Protein AF-A0A3B9LQ73-F1 (afdb_monomer)

Sequence (54 aa):
NCPDGTVEAVAEGSATNVEEFKKALATGPQWASVQQVEELSLEHTGQYSSFRIE

Structure (mmCIF, N/CA/C/O backbone):
data_AF-A0A3B9LQ73-F1
#
_entry.id   AF-A0A3B9LQ73-F1
#
loop_
_atom_site.group_PDB
_atom_site.id
_atom_site.type_symbol
_atom_site.label_atom_id
_atom_site.label_alt_id
_atom_site.label_comp_id
_atom_site.label_asym_id
_atom_site.label_entity_id
_atom_site.label_seq_id
_atom_site.pdbx_PDB_ins_code
_atom_site.Cartn_x
_atom_site.Cartn_y
_atom_site.Cartn_z
_atom_site.occupancy
_atom_site.B_iso_or_equiv
_atom_site.auth_seq_id
_atom_site.auth_comp_id
_atom_site.auth_asym_id
_atom_site.auth_atom_id
_atom_site.pdbx_PDB_model_num
ATOM 1 N N . ASN A 1 1 ? 0.337 -8.807 -3.918 1.00 91.75 1 ASN A N 1
ATOM 2 C CA . ASN A 1 1 ? 0.631 -8.531 -5.355 1.00 91.75 1 ASN A CA 1
ATOM 3 C C . ASN A 1 1 ? -0.375 -9.252 -6.232 1.00 91.75 1 ASN A C 1
ATOM 5 O O . ASN A 1 1 ? -0.697 -10.389 -5.912 1.00 91.75 1 ASN A O 1
ATOM 9 N N . CYS A 1 2 ? -0.839 -8.650 -7.328 1.00 93.31 2 CYS A N 1
ATOM 10 C CA . CYS A 1 2 ? -1.863 -9.261 -8.177 1.00 93.31 2 CYS A CA 1
ATOM 11 C C . CYS A 1 2 ? -1.261 -9.951 -9.420 1.00 93.31 2 CYS A C 1
ATOM 13 O O . CYS A 1 2 ? -0.215 -9.530 -9.924 1.00 93.31 2 CYS A O 1
ATOM 15 N N . PRO A 1 3 ? -1.898 -11.019 -9.942 1.00 94.06 3 PRO A N 1
ATOM 16 C CA . PRO A 1 3 ? -1.409 -11.755 -11.115 1.00 94.06 3 PRO A CA 1
ATOM 17 C C . PRO A 1 3 ? -1.522 -10.968 -12.430 1.00 94.06 3 PRO A C 1
ATOM 19 O O . PRO A 1 3 ? -0.895 -11.338 -13.418 1.00 94.06 3 PRO A O 1
ATOM 22 N N . ASP A 1 4 ? -2.304 -9.889 -12.449 1.00 94.75 4 ASP A N 1
ATOM 23 C CA . ASP A 1 4 ? -2.466 -8.976 -13.585 1.00 94.75 4 ASP A CA 1
ATOM 24 C C . ASP A 1 4 ? -1.363 -7.901 -13.663 1.00 94.75 4 ASP A C 1
ATOM 26 O O . ASP A 1 4 ? -1.381 -7.055 -14.556 1.00 94.75 4 ASP A O 1
ATOM 30 N N . GLY A 1 5 ? -0.389 -7.941 -12.747 1.00 91.88 5 GLY A N 1
ATOM 31 C CA . GLY A 1 5 ? 0.703 -6.973 -12.667 1.00 91.88 5 GLY A CA 1
ATOM 32 C C . GLY A 1 5 ? 0.376 -5.721 -11.851 1.00 91.88 5 GLY A C 1
ATOM 33 O O . GLY A 1 5 ? 1.243 -4.856 -11.719 1.00 91.88 5 GLY A O 1
ATOM 34 N N . THR A 1 6 ? -0.827 -5.619 -11.278 1.00 95.62 6 THR A N 1
ATOM 35 C CA . THR A 1 6 ? -1.179 -4.556 -10.329 1.00 95.62 6 THR A CA 1
ATOM 36 C C . THR A 1 6 ? -0.726 -4.892 -8.902 1.00 95.62 6 THR A C 1
ATOM 38 O O . THR A 1 6 ? -0.348 -6.024 -8.573 1.00 95.62 6 THR A O 1
ATOM 41 N N . VAL A 1 7 ? -0.736 -3.884 -8.030 1.00 96.31 7 VAL A N 1
ATOM 42 C CA . VAL A 1 7 ? -0.483 -4.044 -6.595 1.00 96.31 7 VAL A CA 1
ATOM 43 C C . VAL A 1 7 ? -1.671 -3.474 -5.840 1.00 96.31 7 VAL A C 1
ATOM 45 O O . VAL A 1 7 ? -1.965 -2.288 -5.958 1.00 96.31 7 VAL A O 1
ATOM 48 N N . GLU A 1 8 ? -2.317 -4.316 -5.041 1.00 96.25 8 GLU A N 1
ATOM 49 C CA . GLU A 1 8 ? -3.327 -3.903 -4.074 1.00 96.25 8 GLU A CA 1
ATOM 50 C C . GLU A 1 8 ? -2.698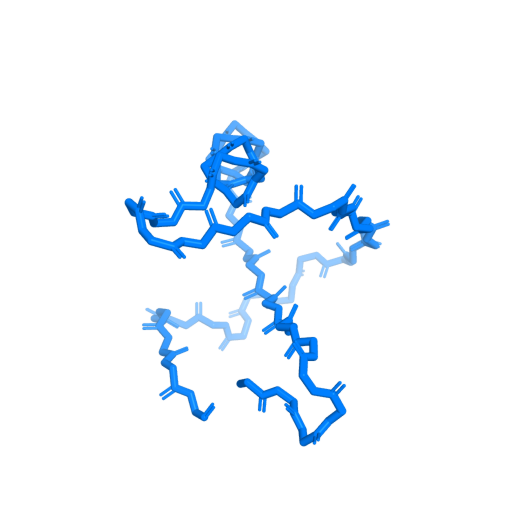 -3.820 -2.678 1.00 96.25 8 GLU A C 1
ATOM 52 O O . GLU A 1 8 ? -1.928 -4.699 -2.276 1.00 96.25 8 GLU A O 1
ATOM 57 N N . ALA A 1 9 ? -3.012 -2.748 -1.950 1.00 95.50 9 ALA A N 1
ATOM 58 C CA . ALA A 1 9 ? -2.597 -2.554 -0.569 1.00 95.50 9 ALA A CA 1
ATOM 59 C C . ALA A 1 9 ? -3.768 -2.007 0.250 1.00 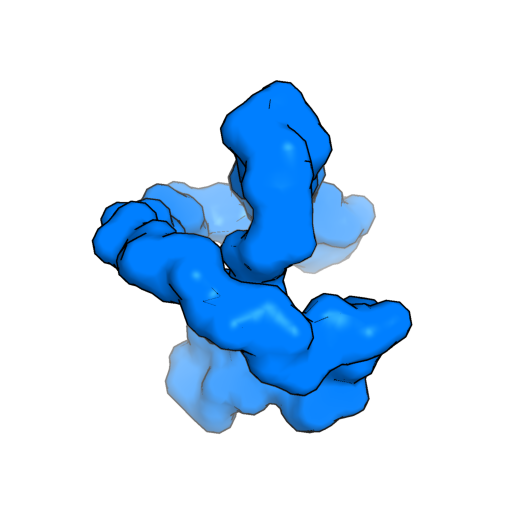95.50 9 ALA A C 1
ATOM 61 O O . ALA A 1 9 ? -4.368 -0.996 -0.112 1.00 95.50 9 ALA A O 1
ATOM 62 N N . VAL A 1 10 ? -4.046 -2.647 1.386 1.00 95.25 10 VAL A N 1
ATOM 63 C CA . VAL A 1 10 ? -5.007 -2.167 2.383 1.00 95.25 10 VAL A CA 1
ATOM 64 C C . VAL A 1 10 ? -4.220 -1.629 3.572 1.00 95.25 10 VAL A C 1
ATOM 66 O O . VAL A 1 10 ? -3.386 -2.332 4.143 1.00 95.25 10 VAL A O 1
ATOM 69 N N . ALA A 1 11 ? -4.461 -0.371 3.932 1.00 94.94 11 ALA A N 1
ATOM 70 C CA . ALA A 1 11 ? -3.798 0.288 5.048 1.00 94.94 11 ALA A CA 1
ATOM 71 C C . ALA A 1 11 ? -4.825 1.005 5.926 1.00 94.94 11 ALA A C 1
ATOM 73 O O . ALA A 1 11 ? -5.666 1.754 5.436 1.00 94.94 11 ALA A O 1
ATOM 74 N N . GLU A 1 12 ? -4.717 0.802 7.236 1.00 94.31 12 GLU A N 1
ATOM 75 C CA . GLU A 1 12 ? -5.520 1.491 8.241 1.00 94.31 12 GLU A CA 1
ATOM 76 C C . GLU A 1 12 ? -4.596 2.217 9.225 1.00 94.31 12 GLU A C 1
ATOM 78 O O . GLU A 1 12 ? -3.554 1.694 9.625 1.00 94.31 12 GLU A O 1
ATOM 83 N N . GLY A 1 13 ? -4.965 3.431 9.628 1.00 93.38 13 GLY A N 1
ATOM 84 C CA . GLY A 1 13 ? -4.164 4.240 10.539 1.00 93.38 13 GLY A CA 1
ATOM 85 C C . GLY A 1 13 ? -4.685 5.666 10.660 1.00 93.38 13 GLY A C 1
ATOM 86 O O . GLY A 1 13 ? -5.799 5.977 10.243 1.00 93.38 13 GLY A O 1
ATOM 87 N N . SER A 1 14 ? -3.869 6.555 11.232 1.00 94.12 14 SER A N 1
ATOM 88 C CA . SER A 1 14 ? -4.183 7.984 11.220 1.00 94.12 14 SER A CA 1
ATOM 89 C C . SER A 1 14 ? -4.234 8.503 9.780 1.00 94.12 14 SER A C 1
ATOM 91 O O . SER A 1 14 ? -3.457 8.066 8.929 1.00 94.12 14 SER A O 1
ATOM 93 N N . ALA A 1 15 ? -5.108 9.478 9.518 1.00 93.00 15 ALA A N 1
ATOM 94 C CA . ALA A 1 15 ? -5.247 10.072 8.188 1.00 93.00 15 ALA A CA 1
ATOM 95 C C . ALA A 1 15 ? -3.902 10.576 7.633 1.00 93.00 15 ALA A C 1
ATOM 97 O O . ALA A 1 15 ? -3.578 10.325 6.478 1.00 93.00 15 ALA A O 1
ATOM 98 N N . THR A 1 16 ? -3.077 11.209 8.474 1.00 96.75 16 THR A N 1
ATOM 99 C CA . THR A 1 16 ? -1.739 11.677 8.084 1.00 96.75 16 THR A CA 1
ATOM 100 C C . THR A 1 16 ? -0.842 10.536 7.610 1.00 96.75 16 THR A C 1
ATOM 102 O O . THR A 1 16 ? -0.218 10.654 6.560 1.00 96.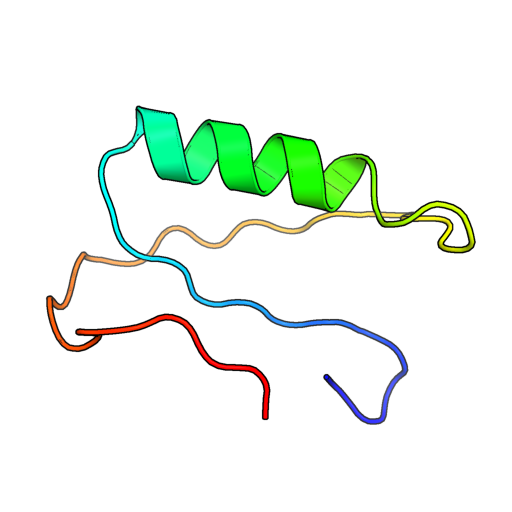75 16 THR A O 1
ATOM 105 N N . ASN A 1 17 ? -0.800 9.421 8.343 1.00 95.75 17 ASN A N 1
ATOM 106 C CA . ASN A 1 17 ? 0.075 8.301 7.997 1.00 95.75 17 ASN A CA 1
ATOM 107 C C . ASN A 1 17 ? -0.403 7.590 6.724 1.00 95.75 17 ASN A C 1
ATOM 109 O O . ASN A 1 17 ? 0.421 7.186 5.907 1.00 95.75 17 ASN A O 1
ATOM 113 N N . VAL A 1 18 ? -1.721 7.456 6.539 1.00 95.25 18 VAL A N 1
ATOM 114 C CA . VAL A 1 18 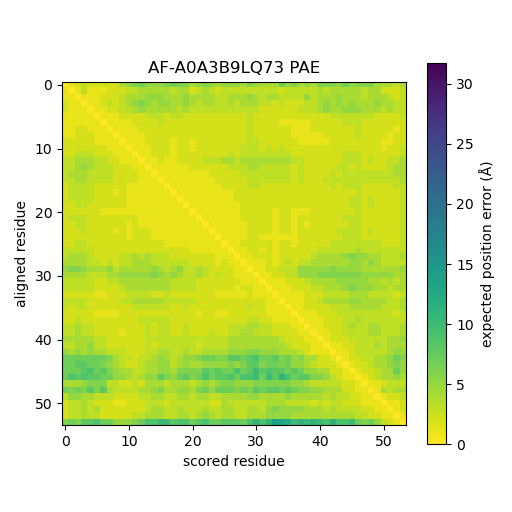? -2.304 6.877 5.316 1.00 95.25 18 VAL A CA 1
ATOM 115 C C . VAL A 1 18 ? -1.997 7.760 4.101 1.00 95.25 18 VAL A C 1
ATOM 117 O O . VAL A 1 18 ? -1.599 7.255 3.053 1.00 95.25 18 VAL A O 1
ATOM 120 N N . GLU A 1 19 ? -2.079 9.083 4.248 1.00 95.75 19 GLU A N 1
ATOM 121 C CA . GLU A 1 19 ? -1.714 10.027 3.186 1.00 95.75 19 GLU A CA 1
ATOM 122 C C . GLU A 1 19 ? -0.220 9.993 2.833 1.00 95.75 19 GLU A C 1
ATOM 124 O O . GLU A 1 19 ? 0.150 10.034 1.657 1.00 95.75 19 GLU A O 1
ATOM 129 N N . GLU A 1 20 ? 0.663 9.900 3.828 1.00 97.75 20 GLU A N 1
ATOM 130 C CA . GLU A 1 20 ? 2.103 9.735 3.593 1.00 97.75 20 GLU A CA 1
ATOM 131 C C . GLU A 1 20 ? 2.417 8.405 2.902 1.00 97.75 20 GLU A C 1
ATOM 133 O O . GLU A 1 20 ? 3.208 8.373 1.956 1.00 97.75 20 GLU A O 1
ATOM 138 N N . PHE A 1 21 ? 1.742 7.328 3.306 1.00 96.62 21 PHE A N 1
ATOM 139 C CA . PHE A 1 21 ? 1.855 6.028 2.657 1.00 96.62 21 PHE A CA 1
ATOM 140 C C . PHE A 1 21 ? 1.423 6.089 1.186 1.00 96.62 21 PHE A C 1
ATOM 142 O O . PHE A 1 21 ? 2.172 5.655 0.313 1.00 96.62 21 PH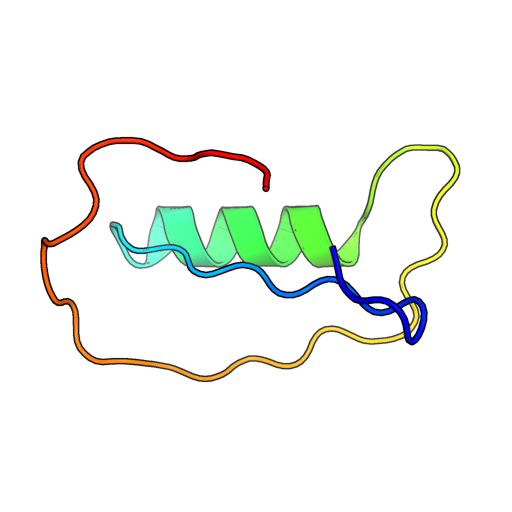E A O 1
ATOM 149 N N . LYS A 1 22 ? 0.283 6.721 0.876 1.00 96.12 22 LYS A N 1
ATOM 150 C CA . LYS A 1 22 ? -0.186 6.923 -0.506 1.00 96.12 22 LYS A CA 1
ATOM 151 C C . LYS A 1 22 ? 0.833 7.681 -1.363 1.00 96.12 22 LYS A C 1
ATOM 153 O O . LYS A 1 22 ? 1.094 7.295 -2.501 1.00 96.12 22 LYS A O 1
ATOM 158 N N . LYS A 1 23 ? 1.458 8.733 -0.825 1.00 97.12 23 LYS A N 1
ATOM 159 C CA . LYS A 1 23 ? 2.522 9.476 -1.533 1.00 97.12 23 LYS A CA 1
ATOM 160 C C . LYS A 1 23 ? 3.750 8.604 -1.804 1.00 97.12 23 LYS A C 1
ATOM 162 O O . LYS A 1 23 ? 4.343 8.699 -2.881 1.00 97.12 23 LYS A O 1
ATOM 167 N N . ALA A 1 24 ? 4.115 7.741 -0.858 1.00 97.00 24 ALA A N 1
ATOM 168 C CA . ALA A 1 24 ? 5.195 6.780 -1.052 1.00 97.00 24 ALA A CA 1
ATOM 169 C C . ALA A 1 24 ? 4.846 5.753 -2.144 1.00 97.00 24 ALA A C 1
ATOM 171 O O . ALA A 1 24 ? 5.682 5.482 -3.006 1.00 97.00 24 ALA A O 1
ATOM 172 N N . LEU A 1 25 ? 3.602 5.258 -2.178 1.00 96.56 25 LEU A N 1
ATOM 173 C CA . LEU A 1 25 ? 3.119 4.375 -3.245 1.00 96.56 25 LEU A CA 1
ATOM 174 C C . LEU A 1 25 ? 3.174 5.045 -4.619 1.00 96.56 25 LEU A C 1
ATOM 176 O O . LEU A 1 25 ? 3.618 4.413 -5.568 1.00 96.56 25 LEU A O 1
ATOM 180 N N . ALA A 1 26 ? 2.799 6.322 -4.724 1.00 96.88 26 ALA A N 1
ATOM 181 C CA . ALA A 1 26 ? 2.882 7.068 -5.981 1.00 96.88 26 ALA A CA 1
ATOM 182 C C . ALA A 1 26 ? 4.327 7.267 -6.474 1.00 96.88 26 ALA A C 1
ATOM 184 O O . ALA A 1 26 ? 4.556 7.403 -7.673 1.00 96.88 26 ALA A O 1
ATOM 185 N N . THR A 1 27 ? 5.303 7.272 -5.561 1.00 97.00 27 THR A N 1
ATOM 186 C CA . THR A 1 27 ? 6.732 7.330 -5.912 1.00 97.00 27 THR A CA 1
ATOM 187 C C . THR A 1 27 ? 7.242 5.964 -6.377 1.00 97.00 27 THR A C 1
ATOM 189 O O . THR A 1 27 ? 7.967 5.877 -7.365 1.00 97.00 27 THR A O 1
ATOM 192 N N . GLY A 1 28 ? 6.839 4.897 -5.681 1.00 94.81 28 GLY A N 1
ATOM 193 C CA . GLY A 1 28 ? 7.297 3.534 -5.931 1.00 94.81 28 GLY A CA 1
ATOM 194 C C . GLY A 1 28 ? 8.760 3.280 -5.518 1.00 94.81 28 GLY A C 1
ATOM 195 O O . GLY A 1 28 ? 9.497 4.202 -5.160 1.00 94.81 28 GLY A O 1
ATOM 196 N N . PRO A 1 29 ? 9.207 2.010 -5.519 1.00 94.25 29 PRO A N 1
ATOM 197 C CA . PRO A 1 29 ? 10.614 1.661 -5.323 1.00 94.25 29 PRO A CA 1
ATOM 198 C C . PRO A 1 29 ? 11.476 2.063 -6.532 1.00 94.25 29 PRO A C 1
ATOM 200 O O . PRO A 1 29 ? 10.970 2.269 -7.629 1.00 94.25 29 PRO A O 1
ATOM 203 N N . GLN A 1 30 ? 12.802 2.084 -6.353 1.00 95.69 30 GLN A N 1
ATOM 204 C CA . GLN A 1 30 ? 13.776 2.612 -7.325 1.00 95.69 30 GLN A CA 1
ATOM 205 C C . GLN A 1 30 ? 13.621 2.111 -8.774 1.00 95.69 30 GLN A C 1
ATOM 207 O O . GLN A 1 30 ? 13.933 2.848 -9.707 1.00 95.69 30 GLN A O 1
ATOM 212 N N . TRP A 1 31 ? 13.181 0.867 -8.973 1.00 95.19 31 TRP A N 1
ATOM 213 C CA . TRP A 1 31 ? 13.037 0.259 -10.302 1.00 95.19 31 TRP A CA 1
ATOM 214 C C . TRP A 1 31 ? 11.587 0.127 -10.774 1.00 95.19 31 TRP A C 1
ATOM 216 O O . TRP A 1 31 ? 11.347 -0.445 -11.835 1.00 95.19 31 TRP A O 1
ATOM 226 N N . ALA A 1 32 ? 10.621 0.630 -10.006 1.00 94.00 32 ALA A N 1
ATOM 227 C CA . ALA A 1 32 ? 9.231 0.670 -10.432 1.00 94.00 32 ALA A CA 1
ATOM 228 C C . ALA A 1 32 ? 8.925 1.973 -11.175 1.00 94.00 32 ALA A C 1
ATOM 230 O O . ALA A 1 32 ? 9.489 3.028 -10.893 1.00 94.00 32 ALA A O 1
ATOM 231 N N . SER A 1 33 ? 7.975 1.895 -12.103 1.00 95.19 33 SER A N 1
ATOM 232 C CA . SER A 1 33 ? 7.337 3.060 -12.706 1.00 95.19 33 SER A CA 1
ATOM 233 C C . SER A 1 33 ? 5.845 2.970 -12.416 1.00 95.19 33 SER A C 1
ATOM 235 O O . SER A 1 33 ? 5.145 2.130 -12.982 1.00 95.19 33 SER A O 1
ATOM 237 N N . VAL A 1 34 ? 5.379 3.792 -11.477 1.00 96.44 34 VAL A N 1
ATOM 238 C CA . VAL A 1 34 ? 3.974 3.828 -11.063 1.00 96.44 34 VAL A CA 1
ATOM 239 C C . VAL A 1 34 ? 3.217 4.733 -12.023 1.00 96.44 34 VAL A C 1
ATOM 241 O O . VAL A 1 34 ? 3.516 5.917 -12.142 1.00 96.44 34 VAL A O 1
ATOM 244 N N . GLN A 1 35 ? 2.257 4.158 -12.742 1.00 96.62 35 GLN A N 1
ATOM 245 C CA . GLN A 1 35 ? 1.481 4.886 -13.750 1.00 96.62 35 GLN A CA 1
ATOM 246 C C . GLN A 1 35 ? 0.262 5.575 -13.133 1.00 96.62 35 GLN A C 1
ATOM 248 O O . GLN A 1 35 ? -0.078 6.694 -13.505 1.00 96.62 35 GLN A O 1
ATOM 253 N N . GLN A 1 36 ? -0.385 4.900 -12.185 1.00 96.06 36 GLN A N 1
ATOM 254 C CA . GLN A 1 36 ? -1.596 5.358 -11.524 1.00 96.06 36 GLN A CA 1
ATOM 255 C C . GLN A 1 36 ? -1.663 4.761 -10.118 1.00 96.06 36 GLN A C 1
ATOM 257 O O . GLN A 1 36 ? -1.224 3.633 -9.894 1.00 96.06 36 GLN A O 1
ATOM 262 N N . VAL A 1 37 ? -2.237 5.524 -9.191 1.00 96.94 37 VAL A N 1
ATOM 263 C CA . VAL A 1 37 ? -2.668 5.047 -7.876 1.00 96.94 37 VAL A CA 1
ATOM 264 C C . VAL A 1 37 ? -4.154 5.356 -7.764 1.00 96.94 37 VAL A C 1
ATOM 266 O O . VAL A 1 37 ? -4.552 6.512 -7.908 1.00 96.94 37 VAL A O 1
ATOM 269 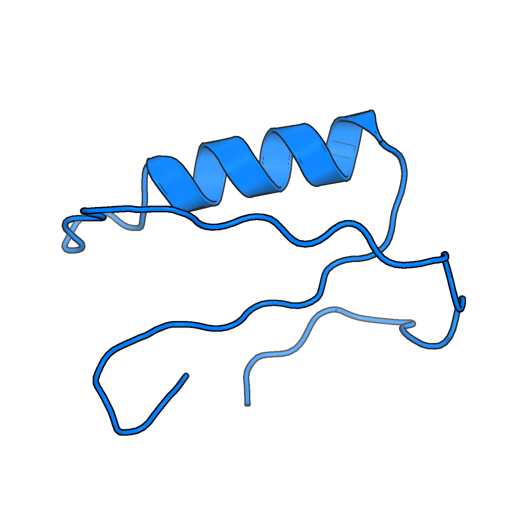N N . GLU A 1 38 ? -4.965 4.327 -7.553 1.00 96.62 38 GLU A N 1
ATOM 270 C CA . GLU A 1 38 ? -6.391 4.463 -7.263 1.00 96.62 38 GLU A CA 1
ATOM 271 C C . GLU A 1 38 ? -6.614 4.350 -5.752 1.00 96.62 38 GLU A C 1
ATOM 273 O O . GLU A 1 38 ? -5.961 3.551 -5.081 1.00 96.62 38 GLU A O 1
ATOM 278 N N . GLU A 1 39 ? -7.506 5.179 -5.214 1.00 94.94 39 GLU A N 1
ATOM 279 C CA . GLU A 1 39 ? -7.830 5.209 -3.790 1.00 94.94 39 GLU A CA 1
ATOM 280 C C . GLU A 1 39 ? -9.298 4.857 -3.573 1.00 94.94 39 GLU A C 1
ATOM 282 O O . GLU A 1 39 ? -10.191 5.462 -4.167 1.00 94.94 39 GLU A O 1
ATOM 287 N N . LEU A 1 40 ? -9.531 3.929 -2.646 1.00 95.94 40 LEU A N 1
ATOM 288 C CA . LEU A 1 40 ? -10.846 3.619 -2.111 1.00 95.94 40 LEU A CA 1
ATOM 289 C C . LEU A 1 40 ? -10.821 3.815 -0.592 1.00 95.94 40 LEU A C 1
ATOM 291 O O . LEU A 1 40 ? -10.153 3.071 0.125 1.00 95.94 40 L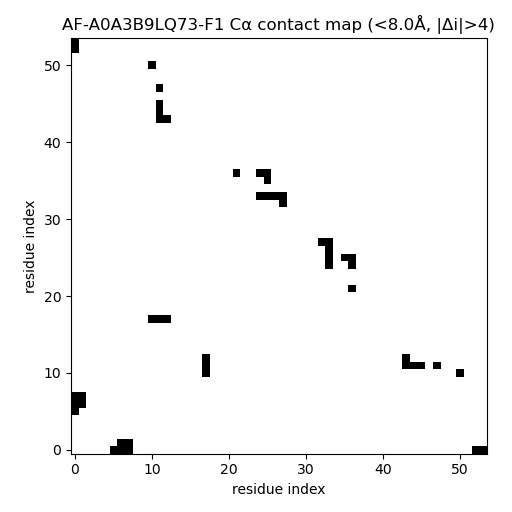EU A O 1
ATOM 295 N N . SER A 1 41 ? -11.550 4.814 -0.093 1.00 93.25 41 SER A N 1
ATOM 296 C CA . SER A 1 41 ? -11.685 5.032 1.349 1.00 93.25 41 SER A CA 1
ATOM 297 C C . SER A 1 41 ? -12.657 4.016 1.951 1.00 93.25 41 SER A C 1
ATOM 299 O O . SER A 1 41 ? -13.812 3.928 1.536 1.00 93.25 41 SER A O 1
ATOM 301 N N . LEU A 1 42 ? -12.188 3.271 2.950 1.00 93.19 42 LEU A N 1
ATOM 302 C CA . LEU A 1 42 ? -12.967 2.282 3.694 1.00 93.19 42 LEU A CA 1
ATOM 303 C C . LEU A 1 42 ? -13.169 2.743 5.140 1.00 93.19 42 LEU A C 1
ATOM 305 O O . LEU A 1 42 ? -12.399 3.553 5.662 1.00 93.19 42 LEU A O 1
ATOM 309 N N . GLU A 1 43 ? -14.200 2.219 5.803 1.00 91.75 43 GLU A N 1
ATOM 310 C CA . GLU A 1 43 ? -14.345 2.414 7.245 1.00 91.75 43 GLU A CA 1
ATOM 311 C C . GLU A 1 43 ? -13.208 1.716 7.993 1.00 91.75 43 GLU A C 1
ATOM 313 O O . GLU A 1 43 ? -12.800 0.609 7.643 1.00 91.75 43 GLU A O 1
ATOM 318 N N . HIS A 1 44 ? -12.704 2.359 9.046 1.00 89.25 44 HIS A N 1
ATOM 319 C CA . HIS A 1 44 ? -11.679 1.759 9.888 1.00 89.25 44 HIS A CA 1
ATOM 320 C C . HIS A 1 44 ? -12.249 0.545 10.625 1.00 89.25 44 HIS A C 1
ATOM 322 O O . HIS A 1 44 ? -13.180 0.680 11.421 1.00 89.25 44 HIS A O 1
ATOM 328 N N . THR A 1 45 ? -11.673 -0.633 10.382 1.00 91.62 45 THR A N 1
ATOM 329 C CA . THR A 1 45 ? -12.160 -1.882 10.977 1.00 91.62 45 THR A CA 1
ATOM 330 C C . THR A 1 45 ? -11.404 -2.272 12.245 1.00 91.62 45 THR A C 1
ATOM 332 O O . THR A 1 45 ? -11.944 -2.997 13.081 1.00 91.62 45 THR A O 1
ATOM 335 N N . GLY A 1 46 ? -10.151 -1.825 12.394 1.00 88.62 46 GLY A N 1
ATOM 336 C CA . GLY A 1 46 ? -9.278 -2.209 13.506 1.00 88.62 46 GLY A CA 1
ATOM 337 C C . GLY A 1 46 ? -8.827 -3.673 13.454 1.00 88.62 46 GLY A C 1
ATOM 338 O O . GLY A 1 46 ? -8.307 -4.190 14.441 1.00 88.62 46 GLY A O 1
ATOM 339 N N . GLN A 1 47 ? -9.029 -4.360 12.324 1.00 89.44 47 GLN A N 1
ATOM 340 C CA . GLN A 1 47 ? -8.730 -5.789 12.177 1.00 89.44 47 GLN A CA 1
ATOM 341 C C . GLN A 1 47 ? -7.231 -6.078 12.003 1.00 89.44 47 GLN A C 1
ATOM 343 O O . GLN A 1 47 ? -6.783 -7.198 12.255 1.00 89.44 47 GLN A O 1
ATOM 348 N N . TYR A 1 48 ? -6.438 -5.079 11.609 1.00 89.94 48 TYR A N 1
ATOM 349 C CA . TYR A 1 48 ? -5.022 -5.249 11.290 1.00 89.94 48 TYR A CA 1
ATOM 350 C C . TYR A 1 48 ? -4.118 -4.795 12.440 1.00 89.94 48 TYR A C 1
ATOM 352 O O . TYR A 1 48 ? -4.065 -3.620 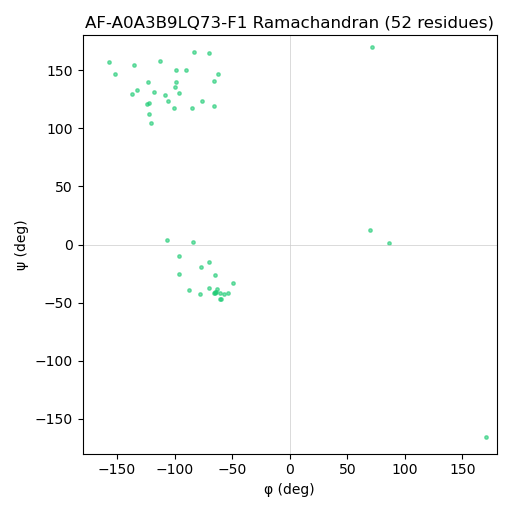12.793 1.00 89.94 48 TYR A O 1
ATOM 360 N N . SER A 1 49 ? -3.346 -5.730 13.000 1.00 90.81 49 SER A N 1
ATOM 361 C CA . SER A 1 49 ? -2.335 -5.458 14.038 1.00 90.81 49 SER A CA 1
ATOM 362 C C . SER A 1 49 ? -0.913 -5.297 13.489 1.00 90.81 49 SER A C 1
ATOM 364 O O . SER A 1 49 ? 0.006 -4.933 14.221 1.00 90.81 49 SER A O 1
ATOM 366 N N . SER A 1 50 ? -0.708 -5.606 12.206 1.00 92.75 50 SER A N 1
ATOM 367 C CA . SER A 1 50 ? 0.581 -5.524 11.515 1.00 92.75 50 SER A CA 1
ATOM 368 C C . SER A 1 50 ? 0.367 -5.386 10.008 1.00 92.75 50 SER A C 1
ATOM 370 O O . SER A 1 50 ? -0.669 -5.808 9.499 1.00 92.75 50 SER A O 1
ATOM 372 N N . PHE A 1 51 ? 1.357 -4.838 9.304 1.00 94.00 51 PHE A N 1
ATOM 373 C CA . PHE A 1 51 ? 1.377 -4.775 7.843 1.00 94.00 51 PHE A CA 1
ATOM 374 C C . PHE A 1 51 ? 2.191 -5.950 7.285 1.00 94.00 51 PHE A C 1
ATOM 376 O O . PHE A 1 51 ? 3.304 -6.203 7.755 1.00 94.00 51 PHE A O 1
ATOM 383 N N . ARG A 1 52 ? 1.643 -6.690 6.315 1.00 94.31 52 ARG A N 1
ATOM 384 C CA . ARG A 1 52 ? 2.256 -7.898 5.732 1.00 94.31 52 ARG A CA 1
ATOM 385 C C . ARG A 1 52 ? 2.138 -7.873 4.211 1.00 94.31 52 ARG A C 1
ATOM 387 O O . ARG A 1 52 ? 1.253 -7.218 3.675 1.00 94.31 52 ARG A O 1
ATOM 394 N N . ILE A 1 53 ? 3.050 -8.574 3.541 1.00 92.44 53 ILE A N 1
ATOM 395 C CA . ILE A 1 53 ? 3.016 -8.796 2.092 1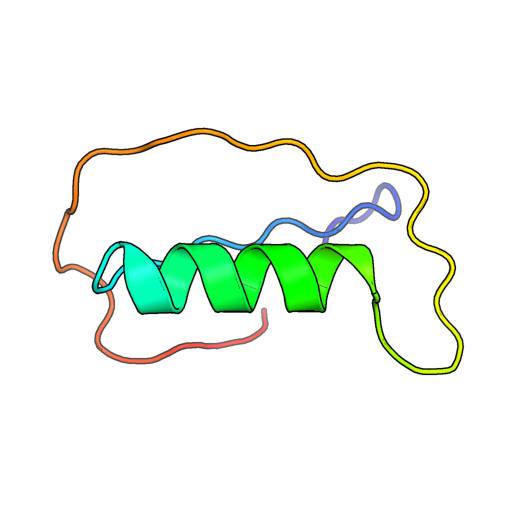.00 92.44 53 ILE A CA 1
ATOM 396 C C . ILE A 1 53 ? 2.653 -10.261 1.866 1.00 92.44 53 ILE A C 1
ATOM 398 O O . ILE A 1 53 ? 3.300 -11.136 2.446 1.00 92.44 53 ILE A O 1
ATOM 402 N N . GLU A 1 54 ? 1.648 -10.490 1.024 1.00 83.00 54 GLU A N 1
ATOM 403 C CA . GLU A 1 54 ? 1.151 -11.805 0.603 1.00 83.00 54 GLU A CA 1
ATOM 404 C C . GLU A 1 54 ? 1.187 -11.951 -0.930 1.00 83.00 54 GLU A C 1
ATOM 406 O O . GLU A 1 54 ? 1.024 -10.931 -1.661 1.00 83.00 54 GLU A O 1
#

Secondary structure (DSSP, 8-state):
--TTS-------S-HHHHHHHHHHHHH--TT-----------------SS----

Solvent-accessible surface area (backbone atoms only — not comparable to full-atom values): 3970 Å² total; per-residue (Å²): 93,44,96,87,75,52,76,76,84,90,85,86,74,56,70,69,58,51,52,52,48,52,55,50,57,58,57,43,58,98,90,53,83,59,87,79,81,89,86,81,92,71,82,87,77,82,82,70,92,72,90,83,90,106

pLDDT: mean 94.26, std 2.68, range [83.0, 97.75]

Mean predicted aligned error: 2.87 Å

Foldseek 3Di:
DDPVPDDDDDDDDPPVVVVVVQVDVCVDPPPDDRPDDDDDDDPHPVPDPDGDDD

Radius of gyration: 12.05 Å; Cα contacts (8 Å, |Δi|>4): 25; chains: 1; bounding box: 28×24×28 Å